Protein AF-A0A210PFF0-F1 (afdb_monomer)

Radius of gyration: 27.14 Å; Cα contacts (8 Å, |Δi|>4): 2; chains: 1; bounding box: 35×56×58 Å

Secondary structure (DSSP, 8-state):
---------------------TT---PPPPPPPPPPPTTSPPPHHHHHHHHHHHHHHHHTHHHHHHHHHH-

Organism: Mizuhopecten yessoensis (NCBI:txid6573)

Solvent-accessible surface area (backbone atoms only — not comparable to full-atom values): 5197 Å² total; per-residue (Å²): 142,80,89,76,87,83,86,86,82,93,77,91,78,83,89,82,90,78,96,79,76,94,75,83,75,83,73,78,79,77,78,79,81,78,84,76,65,85,86,55,81,78,50,71,71,55,52,49,51,50,57,60,62,42,59,58,50,68,76,41,44,68,65,52,46,55,53,68,75,74,109

pLDDT: mean 77.13, std 19.81, range [36.72, 96.69]

Foldseek 3Di:
DDDDDDDDDDDDDDDDDDPDDPPPDPDDDDDDDDDDDPPDDDDPVRVVVCVVVVVVCVVVVPVSVVVVVPD

Mean predicted aligned error: 17.0 Å

Structure (mmCIF, N/CA/C/O backbone):
data_AF-A0A210PFF0-F1
#
_entry.id   AF-A0A210PFF0-F1
#
loop_
_atom_site.group_PDB
_atom_site.id
_atom_site.type_symbol
_atom_site.label_atom_id
_atom_site.label_alt_id
_atom_site.label_comp_id
_atom_site.label_asym_id
_atom_site.label_entity_id
_atom_site.label_seq_id
_atom_site.pdbx_PDB_ins_code
_atom_site.Cartn_x
_atom_site.Cartn_y
_atom_site.Cartn_z
_atom_site.occupancy
_atom_site.B_iso_or_equiv
_atom_site.auth_seq_id
_atom_site.auth_comp_id
_atom_site.auth_asym_id
_atom_site.auth_atom_id
_atom_site.pdbx_PDB_model_num
ATOM 1 N N . MET A 1 1 ? 20.049 32.073 9.542 1.00 55.84 1 MET A N 1
ATOM 2 C CA . MET A 1 1 ? 20.665 32.947 8.519 1.00 55.84 1 MET A CA 1
ATOM 3 C C . MET A 1 1 ? 20.158 32.457 7.159 1.00 55.84 1 MET A C 1
ATOM 5 O O . MET A 1 1 ? 20.762 31.573 6.588 1.00 55.84 1 MET A O 1
ATOM 9 N N . GLY A 1 2 ? 18.942 32.741 6.697 1.00 61.00 2 GLY A N 1
ATOM 10 C CA . GLY A 1 2 ? 18.374 34.066 6.449 1.00 61.00 2 GLY A CA 1
ATOM 11 C C . GLY A 1 2 ? 18.505 34.432 4.960 1.00 61.00 2 GLY A C 1
ATOM 12 O O . GLY A 1 2 ? 19.067 35.478 4.663 1.00 61.00 2 GLY A O 1
ATOM 13 N N . CYS A 1 3 ? 18.073 33.568 4.028 1.00 59.41 3 CYS A N 1
ATOM 14 C CA . CYS A 1 3 ? 18.063 33.896 2.597 1.00 59.41 3 CYS A CA 1
ATOM 15 C C . CYS A 1 3 ? 16.958 34.924 2.327 1.00 59.41 3 CYS A C 1
ATOM 17 O O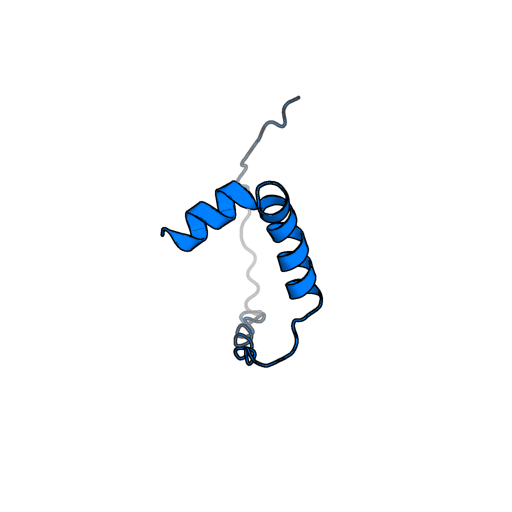 . CYS A 1 3 ? 15.773 34.594 2.359 1.00 59.41 3 CYS A O 1
ATOM 19 N N . LYS A 1 4 ? 17.357 36.179 2.109 1.00 53.56 4 LYS A N 1
ATOM 20 C CA . LYS A 1 4 ? 16.475 37.258 1.665 1.00 53.56 4 LYS A CA 1
ATOM 21 C C . LYS A 1 4 ? 16.249 37.141 0.157 1.00 53.56 4 LYS A C 1
ATOM 23 O O . LYS A 1 4 ? 17.192 36.933 -0.598 1.00 53.56 4 LYS A O 1
ATOM 28 N N . GLN A 1 5 ? 14.991 37.272 -0.244 1.00 62.88 5 GLN A N 1
ATOM 29 C CA . GLN A 1 5 ? 14.553 37.443 -1.626 1.00 62.88 5 GLN A CA 1
ATOM 30 C C . GLN A 1 5 ? 14.874 38.866 -2.098 1.00 62.88 5 GLN A C 1
ATOM 32 O O . GLN A 1 5 ? 14.733 39.817 -1.330 1.00 62.88 5 GLN A O 1
ATOM 37 N N . SER A 1 6 ? 15.221 39.010 -3.374 1.00 56.97 6 SER A N 1
ATOM 38 C CA . SER A 1 6 ? 15.138 40.274 -4.103 1.00 56.97 6 SER A CA 1
ATOM 39 C C . SER A 1 6 ? 14.756 39.978 -5.554 1.00 56.97 6 SER A C 1
ATOM 41 O O . SER A 1 6 ? 15.509 39.338 -6.284 1.00 56.97 6 SER A O 1
ATOM 43 N N . ALA A 1 7 ? 13.564 40.424 -5.931 1.00 46.06 7 ALA A N 1
ATOM 44 C CA . ALA A 1 7 ? 13.125 40.683 -7.302 1.00 46.06 7 ALA A CA 1
ATOM 45 C C . ALA A 1 7 ? 13.001 42.218 -7.456 1.00 46.06 7 ALA A C 1
ATOM 47 O O . ALA A 1 7 ? 13.121 42.909 -6.439 1.00 46.06 7 ALA A O 1
ATOM 48 N N . PRO A 1 8 ? 12.565 42.778 -8.597 1.00 60.44 8 PRO A N 1
ATOM 49 C CA . PRO A 1 8 ? 12.826 42.476 -10.011 1.00 60.44 8 PRO A CA 1
ATOM 50 C C . PRO A 1 8 ? 13.370 43.728 -10.746 1.00 60.44 8 PRO A C 1
ATOM 52 O O . PRO A 1 8 ? 12.976 44.841 -10.417 1.00 60.44 8 PRO A O 1
ATOM 55 N N . GLU A 1 9 ? 14.174 43.585 -11.804 1.00 45.91 9 GLU A N 1
ATOM 56 C CA . GLU A 1 9 ? 14.435 44.717 -12.714 1.00 45.91 9 GLU A CA 1
ATOM 57 C C . GLU A 1 9 ? 14.169 44.337 -14.172 1.00 45.91 9 GLU A C 1
ATOM 59 O O . GLU A 1 9 ? 14.920 43.621 -14.832 1.00 45.91 9 GLU A O 1
ATOM 64 N N . THR A 1 10 ? 13.031 44.839 -14.650 1.00 47.09 10 THR A N 1
ATOM 65 C CA . THR A 1 10 ? 12.690 45.087 -16.050 1.00 47.09 10 THR A CA 1
ATOM 66 C C . THR A 1 10 ? 13.767 45.942 -16.713 1.00 47.09 10 THR A C 1
ATOM 68 O O . THR A 1 10 ? 13.913 47.112 -16.368 1.00 47.09 10 THR A O 1
ATOM 71 N N . ASN A 1 11 ? 14.462 45.397 -17.713 1.00 52.81 11 ASN A N 1
ATOM 72 C CA . ASN A 1 11 ? 15.241 46.195 -18.654 1.00 52.81 11 ASN A CA 1
ATOM 73 C C . ASN A 1 11 ? 14.757 45.928 -20.081 1.00 52.81 11 ASN A C 1
ATOM 75 O O . ASN A 1 11 ? 15.106 44.937 -20.721 1.00 52.81 11 ASN A O 1
ATOM 79 N N . THR A 1 12 ? 13.900 46.834 -20.536 1.00 49.28 12 THR A N 1
ATOM 80 C CA . THR A 1 12 ? 13.470 46.991 -21.920 1.00 49.28 12 THR A CA 1
ATOM 81 C C . THR A 1 12 ? 14.658 47.444 -22.769 1.00 49.28 12 THR A C 1
ATOM 83 O O . THR A 1 12 ? 15.156 48.553 -22.586 1.00 49.28 12 THR A O 1
ATOM 86 N N . ARG A 1 13 ? 15.057 46.652 -23.772 1.00 46.03 13 ARG A N 1
ATOM 87 C CA . ARG A 1 13 ? 15.764 47.188 -24.942 1.00 46.03 13 ARG A CA 1
ATOM 88 C C . ARG A 1 13 ? 15.254 46.541 -26.226 1.00 46.03 13 ARG A C 1
ATOM 90 O O . ARG A 1 13 ? 15.114 45.330 -26.329 1.00 46.03 13 ARG A O 1
ATOM 97 N N . SER A 1 14 ? 14.915 47.423 -27.152 1.00 44.31 14 SER A N 1
ATOM 98 C CA . SER A 1 14 ? 14.072 47.224 -28.320 1.00 44.31 14 SER A CA 1
ATOM 99 C C . SER A 1 14 ? 14.769 46.554 -29.511 1.00 44.31 14 SER A C 1
ATOM 101 O O . SER A 1 14 ? 15.911 46.877 -29.813 1.00 44.31 14 SER A O 1
ATOM 103 N N . LEU A 1 15 ? 13.991 45.715 -30.207 1.00 46.50 15 LEU A N 1
ATOM 104 C CA . LEU A 1 15 ? 13.792 45.619 -31.665 1.00 46.50 15 LEU A CA 1
ATOM 105 C C . LEU A 1 15 ? 15.021 45.690 -32.597 1.00 46.50 15 LEU A C 1
ATOM 107 O O . LEU A 1 15 ? 15.422 46.770 -33.024 1.00 46.50 15 LEU A O 1
ATOM 111 N N . THR A 1 16 ? 15.432 44.524 -33.100 1.00 36.72 16 THR A N 1
ATOM 112 C CA . THR A 1 16 ? 15.668 44.320 -34.540 1.00 36.72 16 THR A CA 1
ATOM 113 C C . THR A 1 16 ? 14.861 43.105 -34.985 1.00 36.72 16 THR A C 1
ATOM 115 O O . THR A 1 16 ? 14.792 42.106 -34.275 1.00 36.72 16 THR A O 1
ATOM 118 N N . ALA A 1 17 ? 14.159 43.259 -36.104 1.00 46.09 17 ALA A N 1
ATOM 119 C CA . ALA A 1 17 ? 13.277 42.263 -36.680 1.00 46.09 17 ALA A CA 1
ATOM 120 C C . ALA A 1 17 ? 14.081 41.245 -37.496 1.00 46.09 17 ALA A C 1
ATOM 122 O O . ALA A 1 17 ? 14.699 41.627 -38.484 1.00 46.09 17 ALA A O 1
ATOM 123 N N . ASP A 1 18 ? 13.976 39.973 -37.121 1.00 42.31 18 ASP A N 1
ATOM 124 C CA . ASP A 1 18 ? 14.259 38.830 -37.985 1.00 42.31 18 ASP A CA 1
ATOM 125 C C . ASP A 1 18 ? 12.922 38.098 -38.214 1.00 42.31 18 ASP A C 1
ATOM 127 O O . ASP A 1 18 ? 12.327 37.599 -37.253 1.00 42.31 18 ASP A O 1
ATOM 131 N N . PRO A 1 19 ? 12.368 38.089 -39.441 1.00 54.47 19 PRO A N 1
ATOM 132 C CA . PRO A 1 19 ? 11.085 37.469 -39.737 1.00 54.47 19 PRO A CA 1
ATOM 133 C C . PRO A 1 19 ? 11.289 36.041 -40.254 1.00 54.47 19 PRO A C 1
ATOM 135 O O . PRO A 1 19 ? 10.861 35.728 -41.355 1.00 54.47 19 PRO A O 1
ATOM 138 N N . GLU A 1 20 ? 11.957 35.170 -39.504 1.00 53.31 20 GLU A N 1
ATOM 139 C CA . GLU A 1 20 ? 12.063 33.754 -39.876 1.00 53.31 20 GLU A CA 1
ATOM 140 C C . GLU A 1 20 ? 12.563 32.934 -38.683 1.00 53.31 20 GLU A C 1
ATOM 142 O O . GLU A 1 20 ? 13.754 32.774 -38.520 1.00 53.31 20 GLU A O 1
ATOM 147 N N . GLU A 1 21 ? 11.667 32.505 -37.791 1.00 46.44 21 GLU A N 1
ATOM 148 C CA . GLU A 1 21 ? 11.736 31.237 -37.021 1.00 46.44 21 GLU A CA 1
ATOM 149 C C . GLU A 1 21 ? 10.438 31.091 -36.198 1.00 46.44 21 GLU A C 1
ATOM 151 O O . GLU A 1 21 ? 10.398 30.776 -35.008 1.00 46.44 21 GLU A O 1
ATOM 156 N N . ALA A 1 22 ? 9.302 31.341 -36.849 1.00 51.91 22 ALA A N 1
ATOM 157 C CA . ALA A 1 22 ? 8.008 30.926 -36.335 1.00 51.91 22 ALA A CA 1
ATOM 158 C C . ALA A 1 22 ? 7.821 29.436 -36.650 1.00 51.91 22 ALA A C 1
ATOM 160 O O . ALA A 1 22 ? 7.171 29.132 -37.639 1.00 51.91 22 ALA A O 1
ATOM 161 N N . MET A 1 23 ? 8.428 28.533 -35.864 1.00 55.59 23 MET A N 1
ATOM 162 C CA . MET A 1 23 ? 7.985 27.136 -35.619 1.00 55.59 23 MET A CA 1
ATOM 163 C C . MET A 1 23 ? 9.063 26.300 -34.890 1.00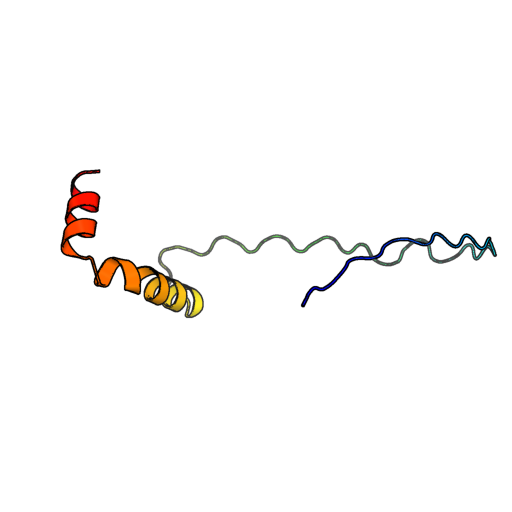 55.59 23 MET A C 1
ATOM 165 O O . MET A 1 23 ? 9.390 25.188 -35.289 1.00 55.59 23 MET A O 1
ATOM 169 N N . ALA A 1 24 ? 9.601 26.785 -33.770 1.00 55.75 24 ALA A N 1
ATOM 170 C CA . ALA A 1 24 ? 10.345 25.919 -32.852 1.00 55.75 24 ALA A CA 1
ATOM 171 C C . ALA A 1 24 ? 9.362 25.133 -31.957 1.00 55.75 24 ALA A C 1
ATOM 173 O O . ALA A 1 24 ? 8.966 25.569 -30.877 1.00 55.75 24 ALA A O 1
ATOM 174 N N . ASP A 1 25 ? 8.925 23.992 -32.489 1.00 60.53 25 ASP A N 1
ATOM 175 C CA . ASP A 1 25 ? 8.788 22.721 -31.771 1.00 60.53 25 ASP A CA 1
ATOM 176 C C . ASP A 1 25 ? 7.892 22.692 -30.511 1.00 60.53 25 ASP A C 1
ATOM 178 O O . ASP A 1 25 ? 8.334 22.511 -29.378 1.00 60.53 25 ASP A O 1
ATOM 182 N N . LYS A 1 26 ? 6.571 22.796 -30.707 1.00 68.62 26 LYS A N 1
ATOM 183 C CA . LYS A 1 26 ? 5.590 22.256 -29.748 1.00 68.62 26 LYS A CA 1
ATOM 184 C C . LYS A 1 26 ? 5.247 20.823 -30.157 1.00 68.62 26 LYS A C 1
ATOM 186 O O . LYS A 1 26 ? 4.188 20.587 -30.738 1.00 68.62 26 LYS A O 1
ATOM 191 N N . LEU A 1 27 ? 6.140 19.871 -29.881 1.00 75.31 27 LEU A N 1
ATOM 192 C CA . LEU A 1 27 ? 5.783 18.453 -29.966 1.00 75.31 27 LEU A CA 1
ATOM 193 C C . LEU A 1 27 ? 4.621 18.172 -28.993 1.00 75.31 27 LEU A C 1
ATOM 195 O O . LEU A 1 27 ? 4.656 18.651 -27.855 1.00 75.31 27 LEU A O 1
ATOM 199 N N . PRO A 1 28 ? 3.578 17.438 -29.417 1.00 80.44 28 PRO A N 1
ATOM 200 C CA . PRO A 1 28 ? 2.484 17.069 -28.529 1.00 80.44 28 PRO A CA 1
ATOM 201 C C . PRO A 1 28 ? 3.020 16.220 -27.370 1.00 80.44 28 PRO A C 1
ATOM 203 O O . PRO A 1 28 ? 3.839 15.325 -27.583 1.00 80.44 28 PRO A O 1
ATOM 206 N N . GLU A 1 29 ? 2.565 16.503 -26.144 1.00 83.00 29 GLU A N 1
ATOM 207 C CA . GLU A 1 29 ? 2.922 15.691 -24.978 1.00 83.00 29 GLU A CA 1
ATOM 208 C C . GLU A 1 29 ? 2.571 14.217 -25.239 1.00 83.00 29 GLU A C 1
ATOM 210 O O . GLU A 1 29 ? 1.501 13.923 -25.789 1.00 83.00 29 GLU A O 1
ATOM 215 N N . PRO A 1 30 ? 3.458 13.273 -24.873 1.00 85.06 30 PRO A N 1
ATOM 216 C CA . PRO A 1 30 ? 3.186 11.862 -25.073 1.00 85.06 30 PRO A CA 1
ATOM 217 C C . PRO A 1 30 ? 1.944 11.456 -24.279 1.00 85.06 30 PRO A C 1
ATOM 219 O O . PRO A 1 30 ? 1.754 11.868 -23.132 1.00 85.06 30 PRO A O 1
ATOM 222 N N . ALA A 1 31 ? 1.107 10.616 -24.888 1.00 86.06 31 ALA A N 1
ATOM 223 C CA . ALA A 1 31 ? -0.065 10.072 -24.220 1.00 86.06 31 ALA A CA 1
ATOM 224 C C . ALA A 1 31 ? 0.342 9.359 -22.913 1.00 86.06 31 ALA A C 1
ATOM 226 O O . ALA A 1 31 ? 1.388 8.696 -22.874 1.00 86.06 31 ALA A O 1
ATOM 227 N N . PRO A 1 32 ? -0.464 9.474 -21.841 1.00 85.31 32 PRO A N 1
ATOM 228 C CA . PRO A 1 32 ?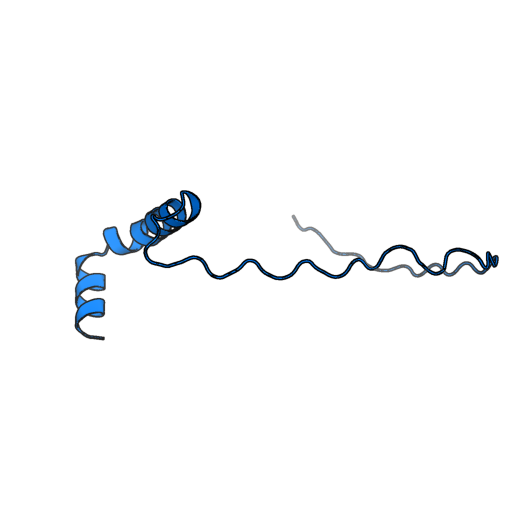 -0.163 8.810 -20.584 1.00 85.31 32 PRO A CA 1
ATOM 229 C C . PRO A 1 32 ? -0.090 7.288 -20.788 1.00 85.31 32 PRO A C 1
ATOM 231 O O . PRO A 1 32 ? -0.824 6.737 -21.614 1.00 85.31 32 PRO A O 1
ATOM 234 N N . PRO A 1 33 ? 0.784 6.591 -20.040 1.00 8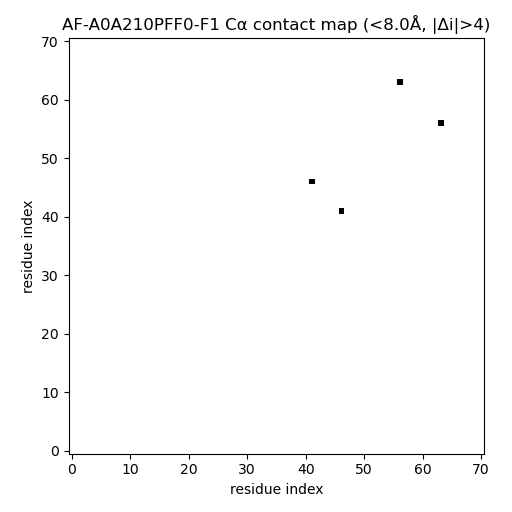4.44 33 PRO A N 1
ATOM 235 C CA . PRO A 1 33 ? 0.919 5.148 -20.157 1.00 84.44 33 PRO A CA 1
AT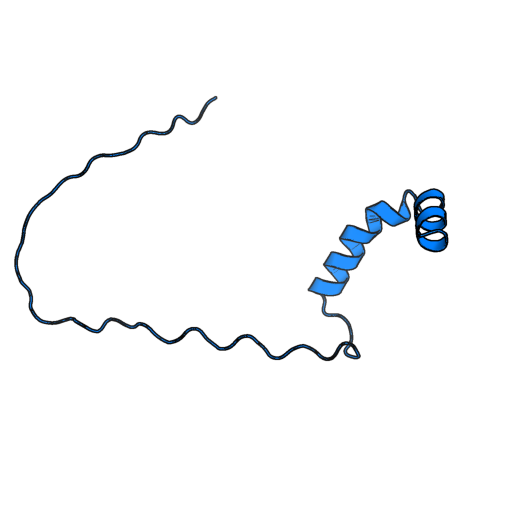OM 236 C C . PRO A 1 33 ? -0.401 4.451 -19.817 1.00 84.44 33 PRO A C 1
ATOM 238 O O . PRO A 1 33 ? -1.149 4.890 -18.940 1.00 84.44 33 PRO A O 1
ATOM 241 N N . ALA A 1 34 ? -0.667 3.337 -20.500 1.00 86.50 34 ALA A N 1
ATOM 242 C CA . ALA A 1 34 ? -1.835 2.513 -20.225 1.00 86.50 34 ALA A CA 1
ATOM 243 C C . ALA A 1 34 ? -1.839 2.032 -18.757 1.00 86.50 34 ALA A C 1
ATOM 245 O O . ALA A 1 34 ? -0.771 1.771 -18.188 1.00 86.50 34 ALA A O 1
ATOM 246 N N . PRO A 1 35 ? -3.021 1.893 -18.129 1.00 85.75 35 PRO A N 1
ATOM 247 C CA . PRO A 1 35 ? -3.121 1.394 -16.765 1.00 85.75 35 PRO A CA 1
ATOM 248 C C . PRO A 1 35 ? -2.556 -0.027 -16.665 1.00 85.75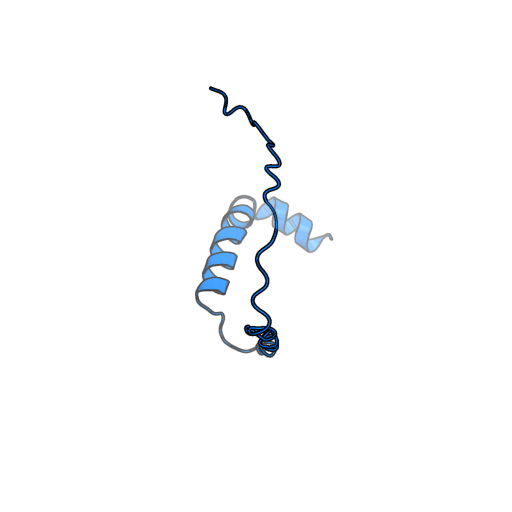 35 PRO A C 1
ATOM 250 O O . PRO A 1 35 ? -2.872 -0.904 -17.465 1.00 85.75 35 PRO A O 1
ATOM 253 N N . THR A 1 36 ? -1.701 -0.246 -15.668 1.00 84.00 36 THR A N 1
ATOM 254 C CA . THR A 1 36 ? -1.089 -1.551 -15.395 1.00 84.00 36 THR A CA 1
ATOM 255 C C . THR A 1 36 ? -2.126 -2.513 -14.817 1.00 84.00 36 THR A C 1
ATOM 257 O O . THR A 1 36 ? -2.856 -2.142 -13.897 1.00 84.00 36 THR A O 1
ATOM 260 N N . ASP A 1 37 ? -2.180 -3.749 -15.327 1.00 87.81 37 ASP A N 1
ATOM 261 C CA . ASP A 1 37 ? -3.070 -4.787 -14.791 1.00 87.81 37 ASP A CA 1
ATOM 262 C C . ASP A 1 37 ? -2.723 -5.065 -13.312 1.00 87.81 37 ASP A C 1
ATOM 264 O O . ASP A 1 37 ? -1.571 -5.397 -13.010 1.00 87.81 37 ASP A O 1
ATOM 268 N N . PRO A 1 38 ? -3.686 -4.953 -12.374 1.00 87.00 38 PRO A N 1
ATOM 269 C CA . PRO A 1 38 ? -3.448 -5.156 -10.944 1.00 87.00 38 PRO A CA 1
ATOM 270 C C . PRO A 1 38 ? -3.056 -6.591 -10.569 1.00 87.00 38 PRO A C 1
ATOM 272 O O . PRO A 1 38 ? -2.623 -6.821 -9.441 1.00 87.00 38 PRO A O 1
ATOM 275 N N . ARG A 1 39 ? -3.225 -7.563 -11.473 1.00 90.38 39 ARG A N 1
ATOM 276 C CA . ARG A 1 39 ? -2.803 -8.955 -11.254 1.00 90.38 39 ARG A CA 1
ATOM 277 C C . ARG A 1 39 ? -1.314 -9.167 -11.491 1.00 90.38 39 ARG A C 1
ATOM 279 O O . ARG A 1 39 ? -0.793 -10.226 -11.140 1.00 90.38 39 ARG A O 1
ATOM 286 N N . LEU A 1 40 ? -0.640 -8.200 -12.112 1.00 90.00 40 LEU A N 1
ATOM 287 C CA . LEU A 1 40 ? 0.791 -8.294 -12.332 1.00 90.00 40 LEU A CA 1
ATOM 288 C C . LEU A 1 40 ? 1.543 -8.202 -10.999 1.00 90.00 40 LEU A C 1
ATOM 290 O O . LEU A 1 40 ? 1.103 -7.507 -10.077 1.00 90.00 40 LEU A O 1
ATOM 294 N N . PRO A 1 41 ? 2.691 -8.889 -10.882 1.00 92.81 41 PRO A N 1
ATOM 295 C CA . PRO A 1 41 ? 3.566 -8.724 -9.735 1.00 92.81 41 PRO A CA 1
ATOM 296 C C . PRO A 1 41 ? 3.927 -7.253 -9.514 1.00 92.81 41 PRO A C 1
ATOM 298 O O . PRO A 1 41 ? 4.110 -6.491 -10.463 1.00 92.81 41 PRO A O 1
ATOM 301 N N . LEU A 1 42 ? 4.064 -6.866 -8.245 1.00 93.06 42 LEU A N 1
ATOM 302 C CA . LEU A 1 42 ? 4.427 -5.501 -7.881 1.00 93.06 42 LEU A CA 1
ATOM 303 C C . LEU A 1 42 ? 5.833 -5.148 -8.380 1.00 93.06 42 LEU A C 1
ATOM 305 O O . LEU A 1 42 ? 6.789 -5.892 -8.153 1.00 93.06 42 LEU A O 1
ATOM 309 N N . ASP A 1 43 ? 5.967 -3.962 -8.964 1.00 92.69 43 ASP A N 1
ATOM 310 C CA . ASP A 1 43 ? 7.256 -3.391 -9.340 1.00 92.69 43 ASP A CA 1
ATOM 311 C C . ASP A 1 43 ? 8.099 -3.046 -8.096 1.00 92.69 43 ASP A C 1
ATOM 313 O O . ASP A 1 43 ? 7.590 -2.771 -7.001 1.00 92.69 43 ASP A O 1
ATOM 317 N N . VAL A 1 44 ? 9.418 -2.985 -8.2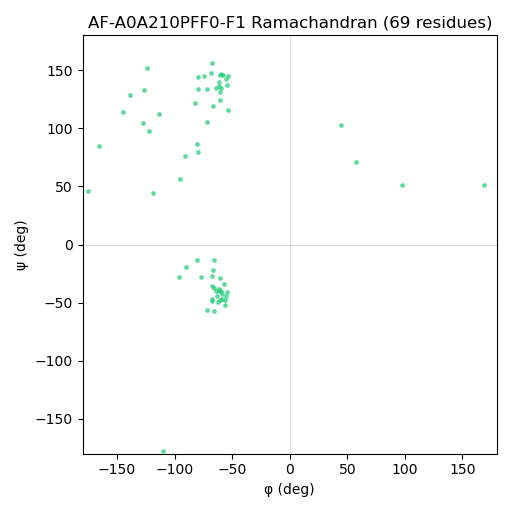65 1.00 95.31 44 VAL A N 1
ATOM 318 C CA . VAL A 1 44 ? 10.392 -2.684 -7.211 1.00 95.31 44 VAL A CA 1
ATOM 319 C C . VAL A 1 44 ? 10.064 -1.364 -6.507 1.00 95.31 44 VAL A C 1
ATOM 321 O O . VAL A 1 44 ? 10.116 -1.286 -5.272 1.00 95.31 44 VAL A O 1
ATOM 324 N N . ARG A 1 45 ? 9.656 -0.327 -7.255 1.00 93.25 45 ARG A N 1
ATOM 325 C CA . ARG A 1 45 ? 9.236 0.952 -6.654 1.00 93.25 45 ARG A CA 1
ATOM 326 C C . ARG A 1 45 ? 7.963 0.809 -5.827 1.00 93.25 45 ARG A C 1
ATOM 328 O O . ARG A 1 45 ? 7.848 1.462 -4.786 1.00 93.25 45 ARG A O 1
ATOM 335 N N . GLN A 1 46 ? 7.016 -0.015 -6.266 1.00 94.06 46 GLN A N 1
ATOM 336 C CA . GLN A 1 46 ? 5.769 -0.257 -5.539 1.00 94.06 46 GLN A CA 1
ATOM 337 C C . GLN A 1 46 ? 6.052 -0.997 -4.228 1.00 94.06 46 GLN A C 1
ATOM 339 O O . GLN A 1 46 ? 5.627 -0.541 -3.165 1.00 94.06 46 GLN A O 1
ATOM 344 N N . VAL A 1 47 ? 6.867 -2.055 -4.273 1.00 95.12 47 VAL A N 1
ATOM 345 C CA . VAL A 1 47 ? 7.304 -2.803 -3.083 1.00 95.12 47 VAL A CA 1
ATOM 346 C C . VAL A 1 47 ? 8.038 -1.896 -2.093 1.00 95.12 47 VAL A C 1
ATOM 348 O O . VAL A 1 47 ? 7.787 -1.963 -0.888 1.00 95.12 47 VAL A O 1
ATOM 351 N N . PHE A 1 48 ? 8.921 -1.016 -2.573 1.00 96.69 48 PHE A N 1
ATOM 352 C CA . PHE A 1 48 ? 9.623 -0.059 -1.715 1.00 96.69 48 PHE A CA 1
ATOM 353 C C . PHE A 1 48 ? 8.656 0.892 -0.997 1.00 96.69 48 PHE A C 1
ATOM 355 O O . PHE A 1 48 ? 8.761 1.075 0.220 1.00 96.69 48 PHE A O 1
ATOM 362 N N . LYS A 1 49 ? 7.697 1.474 -1.730 1.00 95.69 4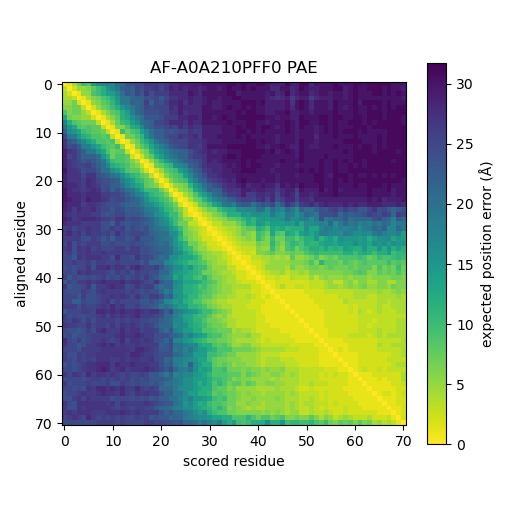9 LYS A N 1
ATOM 363 C CA . LYS A 1 49 ? 6.680 2.368 -1.154 1.00 95.69 49 LYS A CA 1
ATOM 364 C C . LYS A 1 49 ? 5.859 1.654 -0.079 1.00 95.69 49 LYS A C 1
ATOM 366 O O . LYS A 1 49 ? 5.736 2.194 1.019 1.00 95.69 49 LYS A O 1
ATOM 371 N N . LEU A 1 50 ? 5.392 0.437 -0.367 1.00 95.56 50 LEU A N 1
ATOM 372 C CA . LEU A 1 50 ? 4.677 -0.425 0.580 1.00 95.56 50 LEU A CA 1
ATOM 373 C C . LEU A 1 50 ? 5.497 -0.676 1.848 1.00 95.56 50 LEU A C 1
ATOM 375 O O . LEU A 1 50 ? 5.031 -0.413 2.951 1.00 95.56 50 LEU A O 1
ATOM 379 N N . LYS A 1 51 ? 6.754 -1.111 1.713 1.00 96.31 51 LYS A N 1
ATOM 380 C CA . LYS A 1 51 ? 7.633 -1.354 2.870 1.00 96.31 51 LYS A CA 1
ATOM 381 C C . LYS A 1 51 ? 7.850 -0.091 3.708 1.00 96.31 51 LYS A C 1
ATOM 383 O O . LYS A 1 51 ? 7.874 -0.165 4.938 1.00 96.31 51 LYS A O 1
ATOM 388 N N . LYS A 1 52 ? 8.007 1.069 3.060 1.00 95.38 52 LYS A N 1
ATOM 389 C CA . LYS A 1 52 ? 8.213 2.355 3.739 1.00 95.38 52 LYS A CA 1
ATOM 390 C C . LYS A 1 52 ? 6.969 2.789 4.517 1.00 95.38 52 LYS A C 1
ATOM 392 O O . LYS A 1 52 ? 7.109 3.144 5.688 1.00 95.38 52 LYS A O 1
ATOM 397 N N . SER A 1 53 ? 5.782 2.755 3.906 1.00 94.12 53 SER A N 1
ATOM 398 C CA . SER A 1 53 ? 4.530 3.143 4.577 1.00 94.12 53 SER A CA 1
ATOM 399 C C . SER A 1 53 ? 4.146 2.158 5.686 1.00 94.12 53 SER A C 1
ATOM 401 O O . SER A 1 53 ? 3.711 2.572 6.761 1.00 94.12 53 SER A O 1
ATOM 403 N N . TRP A 1 54 ? 4.417 0.865 5.491 1.00 95.12 54 TRP A N 1
ATOM 404 C CA . TRP A 1 54 ? 4.094 -0.186 6.459 1.00 95.12 54 TRP A CA 1
ATOM 405 C C . TRP A 1 54 ? 4.883 -0.094 7.772 1.00 95.12 54 TRP A C 1
ATOM 407 O O . TRP A 1 54 ? 4.439 -0.586 8.808 1.00 95.12 54 TRP A O 1
ATOM 417 N N . LYS A 1 55 ? 6.044 0.575 7.783 1.00 94.75 55 LYS A N 1
ATOM 418 C CA . LYS A 1 55 ? 6.881 0.705 8.990 1.00 94.75 55 LYS A CA 1
ATOM 419 C C . LYS A 1 55 ? 6.165 1.423 10.144 1.00 94.75 55 LYS A C 1
ATOM 421 O O . LYS A 1 55 ? 6.520 1.203 11.302 1.00 94.75 55 LYS A O 1
ATOM 426 N N . GLY A 1 56 ? 5.221 2.317 9.845 1.00 91.44 56 GLY A N 1
ATOM 427 C CA . GLY A 1 56 ? 4.379 2.977 10.850 1.00 91.44 56 GLY A CA 1
ATOM 428 C C . GLY A 1 56 ? 3.352 2.017 11.438 1.00 91.44 56 GLY A C 1
ATOM 429 O O . GLY A 1 56 ? 3.382 1.754 12.635 1.00 91.44 56 GLY A O 1
ATOM 430 N N . ILE A 1 57 ? 2.540 1.424 10.563 1.00 94.06 57 ILE A N 1
ATOM 431 C CA . ILE A 1 57 ? 1.472 0.477 10.911 1.00 94.06 57 ILE A CA 1
ATOM 432 C C . ILE A 1 57 ? 2.024 -0.695 11.727 1.00 94.06 57 ILE A C 1
ATOM 434 O O . ILE A 1 57 ? 1.492 -1.025 12.781 1.00 94.06 57 ILE A O 1
ATOM 438 N N . LYS A 1 58 ? 3.170 -1.255 11.316 1.00 94.62 58 LYS A N 1
ATOM 439 C CA . LYS A 1 58 ? 3.814 -2.368 12.025 1.00 94.62 58 LYS A CA 1
ATOM 440 C C . LYS A 1 58 ? 4.124 -2.059 13.496 1.00 94.62 58 LYS A C 1
ATOM 442 O O . LYS A 1 58 ? 4.095 -2.971 14.314 1.00 94.62 58 LYS A O 1
ATOM 447 N N . ARG A 1 59 ? 4.465 -0.810 13.834 1.00 95.69 59 ARG A N 1
ATOM 448 C CA . ARG A 1 59 ? 4.811 -0.416 15.214 1.00 95.69 59 ARG A CA 1
ATOM 449 C C . ARG A 1 59 ? 3.587 -0.270 16.112 1.00 95.69 59 ARG A C 1
ATOM 451 O O . ARG A 1 59 ? 3.712 -0.473 17.310 1.00 95.69 59 ARG A O 1
ATOM 458 N N . CYS A 1 60 ? 2.438 0.054 15.530 1.00 95.25 60 CYS A N 1
ATOM 459 C CA . CYS A 1 60 ? 1.181 0.265 16.240 1.00 95.25 60 CYS A CA 1
ATOM 460 C C . CYS A 1 60 ? 0.132 -0.752 15.765 1.00 95.25 60 CYS A C 1
ATOM 462 O O . CYS A 1 60 ? -0.998 -0.376 15.464 1.00 95.25 60 CYS A O 1
ATOM 464 N N . MET A 1 61 ? 0.525 -2.026 15.621 1.00 95.50 61 MET A N 1
ATOM 465 C CA . MET A 1 61 ? -0.307 -3.049 14.971 1.00 95.50 61 MET A CA 1
ATOM 466 C C . MET A 1 61 ? -1.632 -3.272 15.704 1.00 95.50 61 MET A C 1
ATOM 468 O O . MET A 1 61 ? -2.656 -3.453 15.059 1.00 95.50 61 MET A O 1
ATOM 472 N N . GLU A 1 62 ? -1.614 -3.230 17.036 1.00 94.25 62 GLU A N 1
ATOM 473 C CA . GLU A 1 62 ? -2.802 -3.441 17.864 1.00 94.25 62 GLU A CA 1
ATOM 474 C C . GLU A 1 62 ? -3.830 -2.321 17.667 1.00 94.25 62 GLU A C 1
ATOM 476 O O . GLU A 1 62 ? -4.938 -2.586 17.211 1.00 94.25 62 GLU A O 1
ATOM 481 N N . SER A 1 63 ? -3.447 -1.060 17.904 1.00 95.69 63 SER A N 1
ATOM 482 C CA . SER A 1 63 ? -4.363 0.077 17.740 1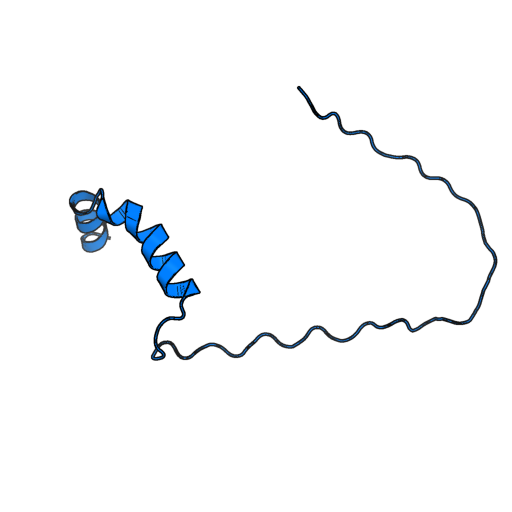.00 95.69 63 SER A CA 1
ATOM 483 C C . SER A 1 63 ? -4.821 0.248 16.290 1.00 95.69 63 SER A C 1
ATOM 485 O O . SER A 1 63 ? -6.009 0.416 16.037 1.00 95.69 63 SER A O 1
ATOM 487 N N . THR A 1 64 ? -3.894 0.144 15.329 1.00 96.12 64 THR A N 1
ATOM 488 C CA . THR A 1 64 ? -4.223 0.260 13.899 1.00 96.12 64 THR A CA 1
ATOM 489 C C . THR A 1 64 ? -5.137 -0.879 13.455 1.00 96.12 64 THR A C 1
ATOM 491 O O . THR A 1 64 ? -6.062 -0.653 12.684 1.00 96.12 64 THR A O 1
ATOM 494 N N . GLY A 1 65 ? -4.900 -2.100 13.943 1.00 95.44 65 GLY A N 1
ATOM 495 C CA . GLY A 1 65 ? -5.733 -3.257 13.637 1.00 95.44 65 GLY A CA 1
ATOM 496 C C . GLY A 1 65 ? -7.156 -3.068 14.146 1.00 95.44 65 GLY A C 1
ATOM 497 O O . GLY A 1 65 ? -8.095 -3.213 13.371 1.00 95.44 65 GLY A O 1
ATOM 498 N N . VAL A 1 66 ? -7.321 -2.666 15.408 1.00 96.38 66 VAL A N 1
ATOM 499 C CA . VAL A 1 66 ? -8.643 -2.376 15.990 1.00 96.38 66 VAL A CA 1
ATOM 500 C C . VAL A 1 66 ? -9.389 -1.325 15.162 1.00 96.38 66 VAL A C 1
ATOM 502 O O . VAL A 1 66 ? -10.537 -1.551 14.786 1.00 96.38 66 VAL A O 1
ATOM 505 N N . GLU A 1 67 ? -8.735 -0.218 14.805 1.00 95.75 67 GLU A N 1
ATOM 506 C CA . GLU A 1 67 ? -9.344 0.814 13.955 1.00 95.75 67 GLU A CA 1
ATOM 507 C C . GLU A 1 67 ? -9.729 0.292 12.561 1.00 95.75 67 GLU A C 1
ATOM 509 O O . GLU A 1 67 ? -10.803 0.633 12.068 1.00 95.75 67 GLU A O 1
ATOM 514 N N . MET A 1 68 ? -8.894 -0.549 11.941 1.00 94.94 68 MET A N 1
ATOM 515 C CA . MET A 1 68 ? -9.147 -1.139 10.618 1.00 94.94 68 MET A CA 1
ATOM 516 C C . MET A 1 68 ? -10.317 -2.129 10.590 1.00 94.94 68 MET A C 1
ATOM 518 O O . MET A 1 68 ? -10.899 -2.326 9.530 1.00 94.94 68 MET A O 1
ATOM 522 N N . PHE A 1 69 ? -10.640 -2.781 11.710 1.00 93.56 69 PHE A N 1
ATOM 523 C CA . PHE A 1 69 ? -11.763 -3.725 11.784 1.00 93.56 69 PHE A CA 1
ATOM 524 C C . PHE A 1 69 ? -13.087 -3.066 12.188 1.00 93.56 69 PHE A C 1
ATOM 526 O O . PHE A 1 69 ? -14.144 -3.655 11.970 1.00 93.56 69 PHE A O 1
ATOM 533 N N . ILE A 1 70 ? -13.042 -1.879 12.798 1.00 94.50 70 ILE A N 1
ATOM 534 C CA . ILE A 1 70 ? -14.231 -1.181 13.308 1.00 94.50 70 ILE A CA 1
ATOM 535 C C . ILE A 1 70 ? -14.766 -0.137 12.314 1.00 94.50 70 ILE A C 1
ATOM 537 O O . ILE A 1 70 ? -15.963 0.151 12.338 1.00 94.50 70 ILE A O 1
ATOM 541 N N . ARG A 1 71 ? -13.909 0.445 11.466 1.00 81.94 71 ARG A N 1
ATOM 542 C CA . ARG A 1 71 ? -14.287 1.451 10.455 1.00 81.94 71 ARG A CA 1
ATOM 543 C C . ARG A 1 71 ? -14.501 0.840 9.081 1.00 81.94 71 ARG A C 1
ATOM 545 O O . ARG A 1 71 ? -15.474 1.272 8.427 1.00 81.94 71 ARG A O 1
#

Sequence (71 aa):
MGCKQSAPETNTRSLTADPEEAMADKLPEPAPPAPTDPRLPLDVRQVFKLKKSWKGIKRCMESTGVEMFIR